Protein AF-T1C4X4-F1 (afdb_monomer_lite)

InterPro domains:
  IPR036396 Cytochrome P450 superfamily [G3DSA:1.10.630.10] (1-118)
  IPR036396 Cytochrome P450 superfamily [SSF48264] (1-118)

Secondary structure (DSSP, 8-state):
-HHHHHHHHHHT----HHHHHHHHHHHHHHHHHHTTHHHHHHHHHTS-TTHHHHH----SHHHHHHHHHHHHHHHHHHHHHHHH-----SHHHHHHH-B-TTT-PBPPHHHHHHHHT-

Organism: NCBI:txid410659

Sequence (118 aa):
MLERWEELARRGEPVNLTEEMSELTLQIVLRAIFGRDLERMSAELGGNPFEVVTKEQARNLQFAYKFRSLARLVAGLIARRRTDGEEHFDFVAMLMNARDKETGAPMSDRELIDEIMT

pLDDT: mean 90.6, std 5.36, range [73.12, 96.81]

Structure (mmCIF, N/CA/C/O backbone):
data_AF-T1C4X4-F1
#
_entry.id   AF-T1C4X4-F1
#
loop_
_atom_site.group_PDB
_atom_site.id
_atom_site.type_symbol
_atom_site.label_atom_id
_atom_site.label_alt_id
_atom_site.label_comp_id
_atom_site.label_asym_id
_atom_site.label_entity_id
_atom_site.label_seq_id
_atom_site.pdbx_PDB_ins_code
_atom_site.Cartn_x
_atom_site.Cartn_y
_atom_site.Cartn_z
_atom_site.occupancy
_atom_site.B_iso_or_equiv
_atom_site.auth_seq_id
_atom_site.auth_comp_id
_atom_site.auth_asym_id
_atom_site.auth_atom_id
_atom_site.pdbx_PDB_model_num
ATOM 1 N N . MET A 1 1 ? 7.023 -8.144 -16.362 1.00 83.06 1 MET A N 1
ATOM 2 C CA . MET A 1 1 ? 8.480 -7.968 -16.164 1.00 83.06 1 MET A CA 1
ATOM 3 C C . MET A 1 1 ? 9.273 -8.962 -17.008 1.00 83.06 1 MET A C 1
ATOM 5 O O . MET A 1 1 ? 9.937 -8.499 -17.922 1.00 83.06 1 MET A O 1
ATOM 9 N N . LEU A 1 2 ? 9.136 -10.283 -16.805 1.00 86.00 2 LEU A N 1
ATOM 10 C CA . LEU A 1 2 ? 9.882 -11.302 -17.573 1.00 86.00 2 LEU A CA 1
ATOM 11 C C . LEU A 1 2 ? 9.748 -11.152 -19.097 1.00 86.00 2 LEU A C 1
ATOM 13 O O . LEU A 1 2 ? 10.756 -11.028 -19.779 1.00 86.00 2 LEU A O 1
ATOM 17 N N . GLU A 1 3 ? 8.523 -11.043 -19.612 1.00 91.00 3 GLU A N 1
ATOM 18 C CA . GLU A 1 3 ? 8.272 -10.856 -21.053 1.00 91.00 3 GLU A CA 1
ATOM 19 C C . GLU A 1 3 ? 8.981 -9.609 -21.617 1.00 91.00 3 GLU A C 1
ATOM 21 O O . GLU A 1 3 ? 9.608 -9.654 -22.674 1.00 91.00 3 GLU A O 1
ATOM 26 N N . ARG A 1 4 ? 8.962 -8.500 -20.865 1.00 88.75 4 ARG A N 1
ATOM 27 C CA . ARG A 1 4 ? 9.648 -7.252 -21.233 1.00 88.75 4 ARG A CA 1
ATOM 28 C C . ARG A 1 4 ? 11.169 -7.426 -21.237 1.00 88.75 4 ARG A C 1
ATOM 30 O O . ARG A 1 4 ? 11.832 -6.919 -22.135 1.00 88.75 4 ARG A O 1
ATOM 37 N N . TRP A 1 5 ? 11.733 -8.130 -20.257 1.00 92.81 5 TRP A N 1
ATOM 38 C CA . TRP A 1 5 ? 13.174 -8.404 -20.207 1.00 92.81 5 TRP A CA 1
ATOM 39 C C . TRP A 1 5 ? 13.616 -9.325 -21.345 1.00 92.81 5 TRP A C 1
ATOM 41 O O . TRP A 1 5 ? 14.658 -9.086 -21.947 1.00 92.81 5 TRP A O 1
ATOM 51 N N . GLU A 1 6 ? 12.813 -10.332 -21.691 1.00 93.88 6 GLU A N 1
ATOM 52 C CA . GLU A 1 6 ? 13.058 -11.198 -22.849 1.00 93.88 6 GLU A CA 1
ATOM 53 C C . GLU A 1 6 ? 13.029 -10.417 -24.169 1.00 93.88 6 GLU A C 1
ATOM 55 O O . GLU A 1 6 ? 13.811 -10.691 -25.080 1.00 93.88 6 GLU A O 1
ATOM 60 N N . GLU A 1 7 ? 12.150 -9.424 -24.302 1.00 94.94 7 GLU A N 1
ATOM 61 C CA . GLU A 1 7 ? 12.157 -8.506 -25.444 1.00 94.94 7 GLU A CA 1
ATOM 62 C C . GLU A 1 7 ? 13.406 -7.624 -25.488 1.00 94.94 7 GLU A C 1
ATOM 64 O O . GLU A 1 7 ? 14.045 -7.547 -26.537 1.00 94.94 7 GLU A O 1
ATOM 69 N N . LEU A 1 8 ? 13.786 -7.003 -24.368 1.00 92.94 8 LEU A N 1
ATOM 70 C CA . LEU A 1 8 ? 14.996 -6.176 -24.281 1.00 92.94 8 LEU A CA 1
ATOM 71 C C . LEU A 1 8 ? 16.247 -6.997 -24.612 1.00 92.94 8 LEU A C 1
ATOM 73 O O . LEU A 1 8 ? 17.061 -6.578 -25.433 1.00 92.94 8 LEU A O 1
ATOM 77 N N . ALA A 1 9 ? 16.349 -8.211 -24.068 1.00 93.75 9 ALA A N 1
ATOM 78 C CA . ALA A 1 9 ? 17.436 -9.138 -24.357 1.00 93.75 9 ALA A CA 1
ATOM 79 C C . ALA A 1 9 ? 17.481 -9.530 -25.843 1.00 93.75 9 ALA A C 1
ATOM 81 O O . ALA A 1 9 ? 18.553 -9.503 -26.446 1.00 93.75 9 ALA A O 1
ATOM 82 N N . ARG A 1 10 ? 16.327 -9.827 -26.465 1.00 96.44 10 ARG A N 1
ATOM 83 C CA . ARG A 1 10 ? 16.241 -10.110 -27.912 1.00 96.44 10 ARG A CA 1
ATOM 84 C C . ARG A 1 10 ? 16.695 -8.931 -28.773 1.00 96.44 10 ARG A C 1
ATOM 86 O O . ARG A 1 10 ? 17.245 -9.156 -29.847 1.00 96.44 10 ARG A O 1
ATOM 93 N N . ARG A 1 11 ? 16.475 -7.695 -28.316 1.00 96.56 11 ARG A N 1
ATOM 94 C CA . ARG A 1 11 ? 16.910 -6.467 -29.002 1.00 96.56 11 ARG A CA 1
ATOM 95 C C . ARG A 1 11 ? 18.332 -6.024 -28.634 1.00 96.56 11 ARG A C 1
ATOM 97 O O . ARG A 1 11 ? 18.832 -5.078 -29.232 1.00 96.56 11 ARG A O 1
ATOM 104 N N . GLY A 1 12 ? 18.995 -6.698 -27.688 1.00 95.75 12 GLY A N 1
ATOM 105 C CA . GLY A 1 12 ? 20.306 -6.290 -27.171 1.00 95.75 12 GLY A CA 1
ATOM 106 C C . GLY A 1 12 ? 20.273 -4.964 -26.399 1.00 95.75 12 GLY A C 1
ATOM 107 O O . GLY A 1 12 ? 21.287 -4.274 -26.322 1.00 95.75 12 GLY A O 1
ATOM 108 N N . GLU A 1 13 ? 19.112 -4.586 -25.861 1.00 96.56 13 GLU A N 1
ATOM 109 C CA . GLU A 1 13 ? 18.915 -3.340 -25.122 1.00 96.56 13 GLU A CA 1
ATOM 110 C C . GLU A 1 13 ? 19.272 -3.509 -23.634 1.00 96.56 13 GLU A C 1
ATOM 112 O O . GLU A 1 13 ? 18.979 -4.549 -23.034 1.00 96.56 13 GLU A O 1
ATOM 117 N N . PRO A 1 14 ? 19.895 -2.494 -23.006 1.00 94.56 14 PRO A N 1
ATOM 118 C CA . PRO A 1 14 ? 20.216 -2.539 -21.586 1.00 94.56 14 PRO A CA 1
ATOM 119 C C . PRO A 1 14 ? 18.955 -2.469 -20.712 1.00 94.56 14 PRO A C 1
ATOM 121 O O . PRO A 1 14 ? 17.974 -1.807 -21.047 1.00 94.56 14 PRO A O 1
ATOM 124 N N . VAL A 1 15 ? 19.024 -3.102 -19.538 1.00 92.88 15 VAL A N 1
ATOM 125 C CA . VAL A 1 15 ? 17.981 -3.066 -18.502 1.00 92.88 15 VAL A CA 1
ATOM 126 C C . VAL A 1 15 ? 18.469 -2.231 -17.319 1.00 92.88 15 VAL A C 1
ATOM 128 O O . VAL A 1 15 ? 19.556 -2.468 -16.790 1.00 92.88 15 VAL A O 1
ATOM 131 N N . ASN A 1 16 ? 17.657 -1.275 -16.864 1.00 90.94 16 ASN A N 1
ATOM 132 C CA . ASN A 1 16 ? 17.923 -0.528 -15.637 1.00 90.94 16 ASN A CA 1
ATOM 133 C C . ASN A 1 16 ? 17.534 -1.366 -14.409 1.00 90.94 16 ASN A C 1
ATOM 135 O O . ASN A 1 16 ? 16.404 -1.301 -13.931 1.00 90.94 16 ASN A O 1
ATOM 139 N N . LEU A 1 17 ? 18.476 -2.154 -13.886 1.00 91.31 17 LEU A N 1
ATOM 140 C CA . LEU A 1 17 ? 18.212 -3.045 -12.751 1.00 91.31 17 LEU A CA 1
ATOM 141 C C . LEU A 1 17 ? 17.704 -2.308 -11.508 1.00 91.31 17 LEU A C 1
ATOM 143 O O . LEU A 1 17 ? 16.868 -2.847 -10.794 1.00 91.31 17 LEU A O 1
ATOM 147 N N . THR A 1 18 ? 18.174 -1.089 -11.243 1.00 90.00 18 THR A N 1
ATOM 148 C CA . THR A 1 18 ? 17.752 -0.329 -10.058 1.00 90.00 18 THR A CA 1
ATOM 149 C C . THR A 1 18 ? 16.259 -0.020 -10.100 1.00 90.00 18 THR A C 1
ATOM 151 O O . THR A 1 18 ? 15.562 -0.187 -9.100 1.00 90.00 18 THR A O 1
ATOM 154 N N . GLU A 1 19 ? 15.765 0.411 -11.257 1.00 86.38 19 GLU A N 1
ATOM 155 C CA . GLU A 1 19 ? 14.354 0.735 -11.464 1.00 86.38 19 GLU A CA 1
ATOM 156 C C . GLU A 1 19 ? 13.490 -0.527 -11.423 1.00 86.38 19 GLU A C 1
ATOM 158 O O . GLU A 1 19 ? 12.552 -0.600 -10.634 1.00 86.38 19 GLU A O 1
ATOM 163 N N . GLU A 1 20 ? 13.879 -1.568 -12.161 1.00 89.25 20 GLU A N 1
ATOM 164 C CA . GLU A 1 20 ? 13.114 -2.816 -12.222 1.00 89.25 20 GLU A CA 1
ATOM 165 C C . GLU A 1 20 ? 13.046 -3.530 -10.865 1.00 89.25 20 GLU A C 1
ATOM 167 O O . GLU A 1 20 ? 11.991 -4.025 -10.467 1.00 89.25 20 GLU A O 1
ATOM 172 N N . MET A 1 21 ? 14.155 -3.562 -10.119 1.00 90.69 21 MET A N 1
ATOM 173 C CA . MET A 1 21 ? 14.170 -4.152 -8.781 1.00 90.69 21 MET A CA 1
ATOM 174 C C . MET A 1 21 ? 13.351 -3.323 -7.790 1.00 90.69 21 MET A C 1
ATOM 176 O O . MET A 1 21 ? 12.705 -3.902 -6.915 1.00 90.69 21 MET A O 1
ATOM 180 N N . SER A 1 22 ? 13.335 -1.993 -7.925 1.00 88.75 22 SER A N 1
ATOM 181 C CA . SER A 1 22 ? 12.510 -1.118 -7.080 1.00 88.75 22 SER A CA 1
ATOM 182 C C . SER A 1 22 ? 11.018 -1.333 -7.339 1.00 88.75 22 SER A C 1
ATOM 184 O O . SER 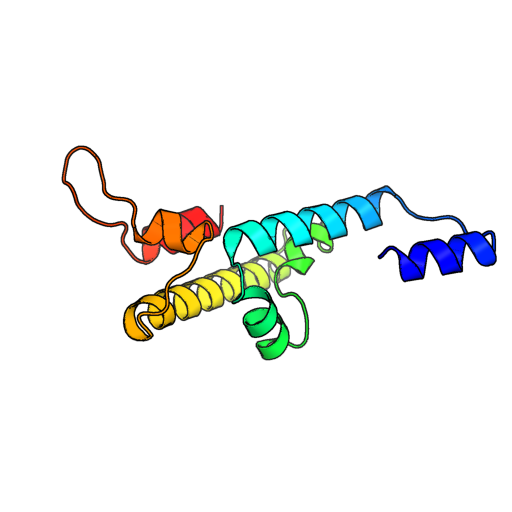A 1 22 ? 10.247 -1.481 -6.390 1.00 88.75 22 SER A O 1
ATOM 186 N N . GLU A 1 23 ? 10.610 -1.409 -8.608 1.00 87.25 23 GLU A N 1
ATOM 187 C CA . GLU A 1 23 ? 9.223 -1.687 -8.996 1.00 87.25 23 GLU A CA 1
ATOM 188 C C . GLU A 1 23 ? 8.772 -3.080 -8.546 1.00 87.25 23 GLU A C 1
ATOM 190 O O . GLU A 1 23 ? 7.704 -3.215 -7.944 1.00 87.25 23 GLU A O 1
ATOM 195 N N . LEU A 1 24 ? 9.602 -4.108 -8.759 1.00 90.38 24 LEU A N 1
ATOM 196 C CA . LEU A 1 24 ? 9.310 -5.469 -8.310 1.00 90.38 24 LEU A CA 1
ATOM 197 C C . LEU A 1 24 ? 9.172 -5.543 -6.785 1.00 90.38 24 LEU A C 1
ATOM 199 O O . LEU A 1 24 ? 8.241 -6.167 -6.278 1.00 90.38 24 LEU A O 1
ATOM 203 N N . THR A 1 25 ? 10.080 -4.900 -6.048 1.0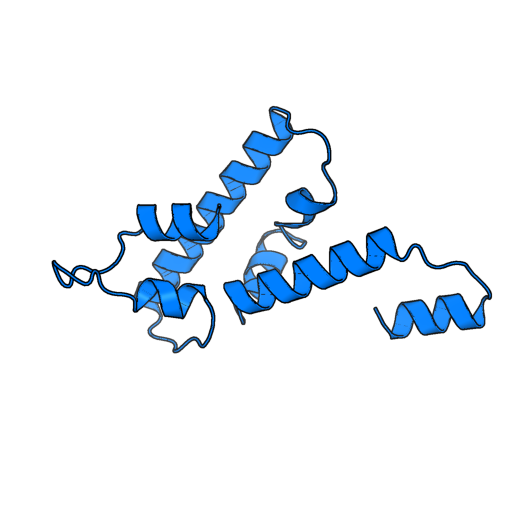0 91.50 25 THR A N 1
ATOM 204 C CA . THR A 1 25 ? 10.043 -4.891 -4.579 1.00 91.50 25 THR A CA 1
ATOM 205 C C . THR A 1 25 ? 8.766 -4.230 -4.079 1.00 91.50 25 THR A C 1
ATOM 207 O O . THR A 1 25 ? 8.079 -4.800 -3.231 1.00 91.50 25 THR A O 1
ATOM 210 N N . LEU A 1 26 ? 8.398 -3.075 -4.647 1.00 90.44 26 LEU A N 1
ATOM 211 C CA . LEU A 1 26 ? 7.143 -2.410 -4.313 1.00 90.44 26 LEU A CA 1
ATOM 212 C C . LEU A 1 26 ? 5.946 -3.325 -4.606 1.00 90.44 26 LEU A C 1
ATOM 214 O O . LEU A 1 26 ? 5.077 -3.482 -3.755 1.00 90.44 26 LEU A O 1
ATOM 218 N N . GLN A 1 27 ? 5.911 -3.975 -5.771 1.00 90.38 27 GLN A N 1
ATOM 219 C CA . GLN A 1 27 ? 4.823 -4.884 -6.131 1.00 90.38 27 GLN A CA 1
ATOM 220 C C . GLN A 1 27 ? 4.694 -6.060 -5.149 1.00 90.38 27 GLN A C 1
ATOM 222 O O . GLN A 1 27 ? 3.580 -6.396 -4.746 1.00 90.38 27 GLN A O 1
ATOM 227 N N . ILE A 1 28 ?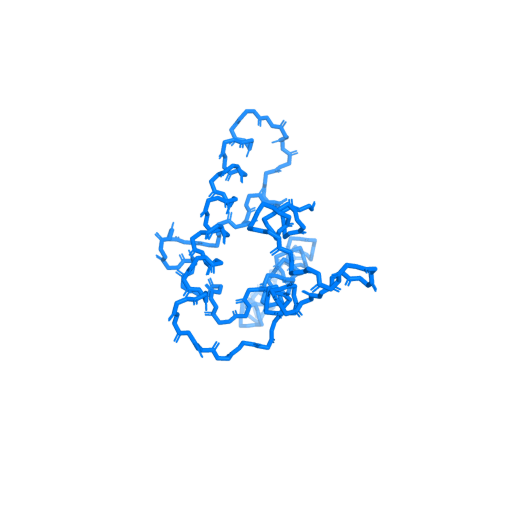 5.812 -6.672 -4.744 1.00 93.00 28 ILE A N 1
ATOM 228 C CA . ILE A 1 28 ? 5.823 -7.782 -3.781 1.00 93.00 28 ILE A CA 1
ATOM 229 C C . ILE A 1 28 ? 5.300 -7.316 -2.420 1.00 93.00 28 ILE A C 1
ATOM 231 O O . ILE A 1 28 ? 4.408 -7.957 -1.863 1.00 93.00 28 ILE A O 1
ATOM 235 N N . VAL A 1 29 ? 5.812 -6.193 -1.908 1.00 93.44 29 VAL A N 1
ATOM 236 C CA . VAL A 1 29 ? 5.401 -5.636 -0.610 1.00 93.44 29 VAL A CA 1
ATOM 237 C C . VAL A 1 29 ? 3.913 -5.299 -0.618 1.00 93.44 29 VAL A C 1
ATOM 239 O O . VAL A 1 29 ? 3.178 -5.740 0.261 1.00 93.44 29 VAL A O 1
ATOM 242 N N . LEU A 1 30 ? 3.429 -4.598 -1.644 1.00 93.50 30 LEU A N 1
ATOM 243 C CA . LEU A 1 30 ? 2.016 -4.239 -1.745 1.00 93.50 30 LEU A CA 1
ATOM 244 C C . LEU A 1 30 ? 1.113 -5.467 -1.857 1.00 93.50 30 LEU A C 1
ATOM 246 O O . LEU A 1 30 ? 0.037 -5.483 -1.264 1.00 93.50 30 LEU A O 1
ATOM 250 N N . ARG A 1 31 ? 1.534 -6.512 -2.581 1.00 94.38 31 ARG A N 1
ATOM 251 C CA . ARG A 1 31 ? 0.757 -7.753 -2.684 1.00 94.38 31 ARG A CA 1
ATOM 252 C C . ARG A 1 31 ? 0.726 -8.515 -1.361 1.00 94.38 31 ARG A C 1
ATOM 254 O O . ARG A 1 31 ? -0.299 -9.104 -1.039 1.00 94.38 31 ARG A O 1
ATOM 261 N N . ALA A 1 32 ? 1.808 -8.481 -0.586 1.00 96.06 32 ALA A N 1
ATOM 262 C CA . ALA A 1 32 ? 1.837 -9.055 0.756 1.00 96.06 32 ALA A CA 1
ATOM 263 C C . ALA A 1 32 ? 0.950 -8.274 1.743 1.00 96.06 32 ALA A C 1
ATOM 265 O O . ALA A 1 32 ? 0.311 -8.879 2.604 1.00 96.06 32 ALA A O 1
ATOM 266 N N . ILE A 1 33 ? 0.883 -6.944 1.606 1.00 95.50 33 ILE A N 1
ATOM 267 C CA . ILE A 1 33 ? 0.069 -6.090 2.478 1.00 95.50 33 ILE A CA 1
ATOM 268 C C . ILE A 1 33 ? -1.419 -6.200 2.133 1.00 95.50 33 ILE A C 1
ATOM 270 O O . ILE A 1 33 ? -2.229 -6.504 3.005 1.00 95.50 33 ILE A O 1
ATOM 274 N N . PHE A 1 34 ? -1.776 -5.968 0.869 1.00 95.38 34 PHE A N 1
ATOM 275 C CA . PHE A 1 34 ? -3.161 -5.762 0.431 1.00 95.38 34 PHE A CA 1
ATOM 276 C C . PHE A 1 34 ? -3.795 -6.981 -0.250 1.00 95.38 34 PHE A C 1
ATOM 278 O O . PHE A 1 34 ? -5.001 -6.985 -0.509 1.00 95.38 34 PHE A O 1
ATOM 285 N N . GLY A 1 35 ? -3.012 -8.014 -0.571 1.00 94.06 35 GLY A N 1
ATOM 286 C CA . GLY A 1 35 ? -3.520 -9.229 -1.201 1.00 94.06 35 GLY A CA 1
ATOM 287 C C . GLY A 1 35 ? -4.292 -8.940 -2.493 1.00 94.06 35 GLY A C 1
ATOM 288 O O . GLY A 1 35 ? -3.808 -8.231 -3.374 1.00 94.06 35 GLY A O 1
ATOM 289 N N . ARG A 1 36 ? -5.510 -9.492 -2.584 1.00 91.00 36 ARG A N 1
ATOM 290 C CA . ARG A 1 36 ? -6.424 -9.365 -3.741 1.00 91.00 36 ARG A CA 1
ATOM 291 C C . ARG A 1 36 ? -7.047 -7.972 -3.896 1.00 91.00 36 ARG A C 1
ATOM 293 O O . ARG A 1 36 ? -7.669 -7.689 -4.917 1.00 91.00 36 ARG A O 1
ATOM 300 N N . ASP A 1 37 ? -6.939 -7.115 -2.882 1.00 92.50 37 ASP A N 1
ATOM 301 C CA . ASP A 1 37 ? -7.478 -5.756 -2.962 1.00 92.50 37 ASP A CA 1
ATOM 302 C C . ASP A 1 37 ? -6.538 -4.807 -3.706 1.00 92.50 37 ASP A C 1
ATOM 304 O O . ASP A 1 37 ? -6.982 -3.758 -4.171 1.00 92.50 37 ASP A O 1
ATOM 308 N N . LEU A 1 38 ? -5.273 -5.190 -3.910 1.00 91.75 38 LEU A N 1
ATOM 309 C CA . LEU A 1 38 ? -4.319 -4.381 -4.663 1.00 91.75 38 LEU A CA 1
ATOM 310 C C . LEU A 1 38 ? -4.789 -4.131 -6.103 1.00 91.75 38 LEU A C 1
ATOM 312 O O . LEU A 1 38 ? -4.717 -2.996 -6.586 1.00 91.75 38 LEU A O 1
ATOM 316 N N . GLU A 1 39 ? -5.291 -5.162 -6.792 1.00 88.88 39 GLU A N 1
ATOM 317 C CA . GLU A 1 39 ? -5.819 -5.011 -8.151 1.00 88.88 39 GLU A CA 1
ATOM 318 C C . GLU A 1 39 ? -7.030 -4.072 -8.184 1.00 88.88 39 GLU A C 1
ATOM 320 O O . GLU A 1 39 ? -7.152 -3.240 -9.084 1.00 88.88 39 GLU A O 1
ATOM 325 N N . ARG A 1 40 ? -7.898 -4.154 -7.171 1.00 87.19 40 ARG A N 1
ATOM 326 C CA . ARG A 1 40 ? -9.081 -3.297 -7.047 1.00 87.19 40 ARG A CA 1
ATOM 327 C C . ARG A 1 40 ? -8.700 -1.838 -6.812 1.00 87.19 40 ARG A C 1
ATOM 329 O O . ARG A 1 40 ? -9.171 -0.970 -7.539 1.00 87.19 40 ARG A O 1
ATOM 336 N N . MET A 1 41 ? -7.815 -1.583 -5.850 1.00 88.62 41 MET A N 1
ATOM 337 C CA . MET A 1 41 ? -7.310 -0.240 -5.549 1.00 88.62 41 MET A CA 1
ATOM 338 C C . MET A 1 41 ? -6.631 0.386 -6.772 1.00 88.62 41 MET A C 1
ATOM 340 O O . MET A 1 41 ? -6.791 1.576 -7.032 1.00 88.62 41 MET A O 1
ATOM 344 N N . SER A 1 42 ? -5.904 -0.423 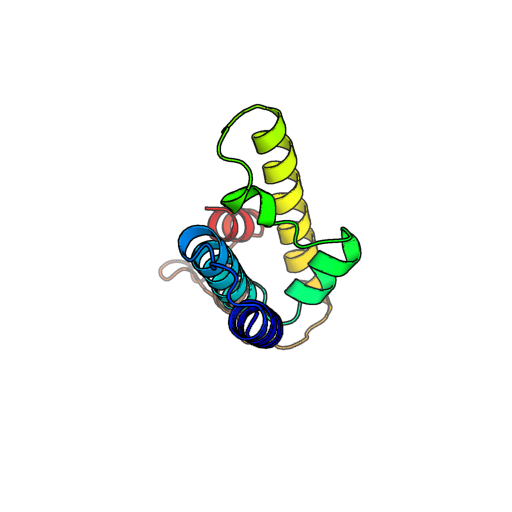-7.549 1.00 88.06 42 SER A N 1
ATOM 345 C CA . SER A 1 42 ? -5.250 0.040 -8.775 1.00 88.06 42 SER A CA 1
ATOM 346 C C . SER A 1 42 ? -6.261 0.385 -9.875 1.00 88.06 42 SER A C 1
ATOM 348 O O . SER A 1 42 ? -6.095 1.379 -10.582 1.00 88.06 42 SER A O 1
ATOM 350 N N . ALA A 1 43 ? -7.332 -0.403 -10.010 1.00 86.00 43 ALA A N 1
ATOM 351 C CA . ALA A 1 43 ? -8.395 -0.152 -10.980 1.00 86.00 43 ALA A CA 1
ATOM 352 C C . ALA A 1 43 ? -9.200 1.119 -10.657 1.00 86.00 43 ALA A C 1
ATOM 354 O O . ALA A 1 43 ? -9.531 1.875 -11.568 1.00 86.00 43 ALA A O 1
ATOM 355 N N . GLU A 1 44 ? -9.471 1.389 -9.376 1.00 80.81 44 GLU A N 1
ATOM 356 C CA . GLU A 1 44 ? -10.205 2.585 -8.932 1.00 80.81 44 GLU A CA 1
ATOM 357 C C . GLU A 1 44 ? -9.473 3.899 -9.256 1.00 80.81 44 GLU A C 1
ATOM 359 O O . GLU A 1 44 ? -10.112 4.939 -9.418 1.00 80.81 44 GLU A O 1
ATOM 364 N N . LEU A 1 45 ? -8.143 3.861 -9.380 1.00 77.38 45 LEU A N 1
ATOM 365 C CA . LEU A 1 45 ? -7.300 5.050 -9.553 1.00 77.38 45 LEU A CA 1
ATOM 366 C C . LEU A 1 45 ? -6.603 5.130 -10.913 1.00 77.38 45 LEU A C 1
ATOM 368 O O . LEU A 1 45 ? -5.893 6.100 -11.175 1.00 77.38 45 LEU A O 1
ATOM 372 N N . GLY A 1 46 ? -6.810 4.139 -11.784 1.00 81.06 46 GLY A N 1
ATOM 373 C CA . GLY A 1 46 ? -6.184 4.087 -13.106 1.00 81.06 46 GLY A CA 1
ATOM 374 C C . GLY A 1 46 ? -4.679 3.797 -13.071 1.00 81.06 46 GLY A C 1
ATOM 375 O O . GLY A 1 46 ? -3.965 4.190 -13.991 1.00 81.06 46 GLY A O 1
ATOM 376 N N . GLY A 1 47 ? -4.188 3.136 -12.020 1.00 83.31 47 GLY A N 1
ATOM 377 C CA . GLY A 1 47 ? -2.775 2.802 -11.826 1.00 83.31 47 GLY A CA 1
ATOM 378 C C . GLY A 1 47 ? -2.460 2.434 -10.375 1.00 83.31 47 GLY A C 1
ATOM 379 O O . GLY A 1 47 ? -3.301 2.608 -9.496 1.00 83.31 47 GLY A O 1
ATOM 380 N N . ASN A 1 48 ? -1.251 1.928 -10.106 1.00 81.44 48 ASN A N 1
ATOM 381 C CA . ASN A 1 48 ? -0.845 1.601 -8.739 1.00 81.44 48 ASN A CA 1
ATOM 382 C C . ASN A 1 48 ? -0.637 2.900 -7.933 1.00 81.44 48 ASN A C 1
ATOM 384 O O . ASN A 1 48 ? 0.297 3.659 -8.212 1.00 81.44 48 ASN A O 1
ATOM 388 N N . PRO A 1 49 ? -1.462 3.163 -6.906 1.00 81.31 49 PRO A N 1
ATOM 389 C CA . PRO A 1 49 ? -1.437 4.449 -6.222 1.00 81.31 49 PRO A CA 1
ATOM 390 C C . PRO A 1 49 ? -0.162 4.655 -5.388 1.00 81.31 49 PRO A C 1
ATOM 392 O O . PRO A 1 49 ? 0.227 5.790 -5.114 1.00 81.31 49 PRO A O 1
ATOM 395 N N . PHE A 1 50 ? 0.539 3.573 -5.046 1.00 85.88 50 PHE A N 1
ATOM 396 C CA . PHE A 1 50 ? 1.773 3.597 -4.266 1.00 85.88 50 PHE A CA 1
ATOM 397 C C . PHE A 1 50 ? 3.035 3.812 -5.113 1.00 85.8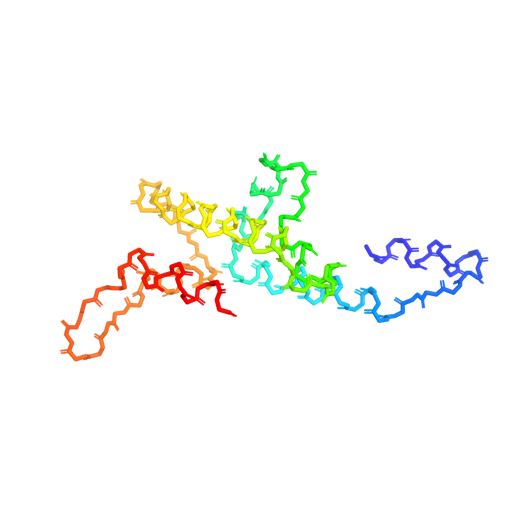8 50 PHE A C 1
ATOM 399 O O . PHE A 1 50 ? 4.117 3.938 -4.545 1.00 85.88 50 PHE A O 1
ATOM 406 N N . GLU A 1 51 ? 2.940 3.935 -6.444 1.00 84.25 51 GLU A N 1
ATOM 407 C CA . GLU A 1 51 ? 4.099 4.290 -7.287 1.00 84.25 51 GLU A CA 1
ATOM 408 C C . GLU A 1 51 ? 4.746 5.616 -6.881 1.00 84.25 51 GLU A C 1
ATOM 410 O O . GLU A 1 51 ? 5.938 5.825 -7.086 1.00 84.25 51 GLU A O 1
ATOM 415 N N . VAL A 1 52 ? 3.980 6.508 -6.254 1.00 83.06 52 VAL A N 1
ATOM 416 C CA . VAL A 1 52 ? 4.491 7.754 -5.679 1.00 83.06 52 VAL A CA 1
ATOM 417 C C . VAL A 1 52 ? 5.642 7.515 -4.688 1.00 83.06 52 VAL A C 1
ATOM 419 O O . VAL A 1 52 ? 6.535 8.348 -4.559 1.00 83.06 52 VAL A O 1
ATOM 422 N N . VAL A 1 53 ? 5.665 6.362 -4.013 1.00 80.31 53 VAL A N 1
ATOM 423 C CA . VAL A 1 53 ? 6.692 6.011 -3.024 1.00 80.31 53 VAL A CA 1
ATOM 424 C C . VAL A 1 53 ? 8.043 5.749 -3.692 1.00 80.31 53 VAL A C 1
ATOM 426 O O . VAL A 1 53 ? 9.071 6.130 -3.130 1.00 80.31 53 VAL A O 1
ATOM 429 N N . THR A 1 54 ? 8.045 5.156 -4.891 1.00 80.94 54 THR A N 1
ATOM 430 C CA . THR A 1 54 ? 9.263 4.816 -5.644 1.00 80.94 54 THR A CA 1
ATOM 431 C C . THR A 1 54 ? 9.643 5.866 -6.688 1.00 80.94 54 THR A C 1
ATOM 433 O O . THR A 1 54 ? 10.832 6.086 -6.911 1.00 80.94 54 THR A O 1
ATOM 436 N N . LYS A 1 55 ? 8.669 6.541 -7.312 1.00 77.38 55 LYS A N 1
ATOM 437 C CA . LYS A 1 55 ? 8.899 7.482 -8.426 1.00 77.38 55 LYS A CA 1
ATOM 438 C C . LYS A 1 55 ? 9.126 8.928 -7.983 1.00 77.38 55 LYS A C 1
ATOM 440 O O . LYS A 1 55 ? 9.833 9.666 -8.666 1.00 77.38 55 LYS A O 1
ATOM 445 N N . GLU A 1 56 ? 8.563 9.362 -6.853 1.00 78.25 56 GLU A N 1
ATOM 446 C CA . GLU A 1 56 ? 8.776 10.725 -6.347 1.00 78.25 56 GLU A CA 1
ATOM 447 C C . GLU A 1 56 ? 9.886 10.768 -5.297 1.00 78.25 56 GLU A C 1
ATOM 449 O O . GLU A 1 56 ? 9.689 10.444 -4.125 1.00 78.25 56 GLU A O 1
ATOM 454 N N . GLN A 1 57 ? 11.062 11.242 -5.715 1.00 73.12 57 GLN A N 1
ATOM 455 C CA . GLN A 1 57 ? 12.198 11.462 -4.814 1.00 73.12 57 GLN A CA 1
ATOM 456 C C . GLN A 1 57 ? 12.018 12.706 -3.926 1.00 73.12 57 GLN A C 1
ATOM 458 O O . GLN A 1 57 ? 12.547 12.767 -2.817 1.00 73.12 57 GLN A O 1
ATOM 463 N N . ALA A 1 58 ? 11.263 13.709 -4.387 1.00 82.62 58 ALA A N 1
ATOM 464 C CA . ALA A 1 58 ? 11.059 14.955 -3.655 1.00 82.62 58 ALA A CA 1
ATOM 465 C C . ALA A 1 58 ? 9.909 14.834 -2.642 1.00 82.62 58 ALA A C 1
ATOM 467 O O . ALA A 1 58 ? 8.744 14.706 -3.013 1.00 82.62 58 ALA A O 1
ATOM 468 N N . ARG A 1 59 ? 10.216 14.962 -1.347 1.00 84.62 59 ARG A N 1
ATOM 469 C CA . ARG A 1 59 ? 9.228 14.966 -0.250 1.00 84.62 59 ARG A CA 1
ATOM 470 C C . ARG A 1 59 ? 8.594 16.351 -0.060 1.00 84.62 59 ARG A C 1
ATOM 472 O O . ARG A 1 59 ? 8.745 16.987 0.97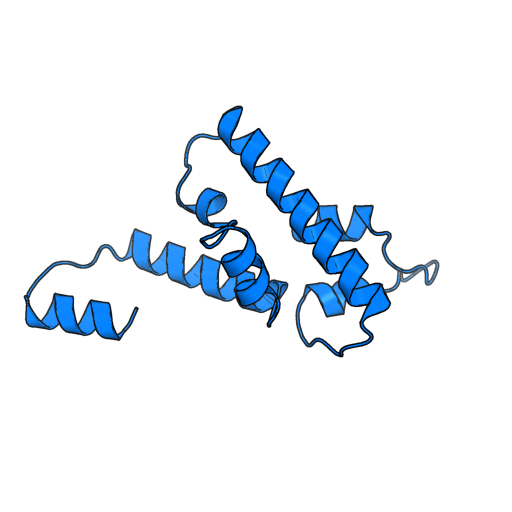8 1.00 84.62 59 ARG A O 1
ATOM 479 N N . ASN A 1 60 ? 7.931 16.847 -1.103 1.00 87.56 60 ASN A N 1
ATOM 480 C CA . ASN A 1 60 ? 7.310 18.175 -1.142 1.00 87.56 60 ASN A CA 1
ATOM 481 C C . ASN A 1 60 ? 5.799 18.138 -0.796 1.00 87.56 60 ASN A C 1
ATOM 483 O O . ASN A 1 60 ? 5.235 17.096 -0.462 1.00 87.56 60 ASN A O 1
ATOM 487 N N . LEU A 1 61 ? 5.118 19.288 -0.882 1.00 86.50 61 LEU A N 1
ATOM 488 C CA . LEU A 1 61 ? 3.674 19.395 -0.610 1.00 86.50 61 LEU A CA 1
ATOM 489 C C . LEU A 1 61 ? 2.812 18.516 -1.532 1.00 86.50 61 LEU A C 1
ATOM 491 O O . LEU A 1 61 ? 1.783 18.000 -1.096 1.00 86.50 61 LEU A O 1
ATOM 495 N N . GLN A 1 62 ? 3.225 18.326 -2.786 1.00 84.38 62 GLN A N 1
ATOM 496 C CA . GLN A 1 62 ? 2.519 17.467 -3.736 1.00 84.38 62 GLN A CA 1
ATOM 497 C C . GLN A 1 62 ? 2.614 15.996 -3.315 1.00 84.38 62 GLN A C 1
ATOM 499 O O . GLN A 1 62 ? 1.592 15.308 -3.300 1.00 84.38 62 GLN A O 1
ATOM 504 N N . PHE A 1 63 ? 3.800 15.551 -2.886 1.00 86.56 63 PHE A N 1
ATOM 505 C CA . PHE A 1 63 ? 3.993 14.227 -2.297 1.00 86.56 63 PHE A CA 1
ATOM 506 C C . PHE A 1 63 ? 3.094 14.040 -1.070 1.00 86.56 63 PHE A C 1
ATOM 508 O O . PHE A 1 63 ? 2.338 13.076 -0.998 1.00 86.56 63 PHE A O 1
ATOM 515 N N . ALA A 1 64 ? 3.095 14.997 -0.135 1.00 85.81 64 ALA A N 1
ATOM 516 C CA . ALA A 1 64 ? 2.269 14.920 1.071 1.00 85.81 64 ALA A CA 1
ATOM 517 C C . ALA A 1 64 ? 0.763 14.825 0.757 1.00 85.81 64 ALA A C 1
ATOM 519 O O . ALA A 1 64 ? 0.023 14.110 1.437 1.00 85.81 64 ALA A O 1
ATOM 520 N N . TYR A 1 65 ? 0.296 15.517 -0.287 1.00 86.25 65 TYR A N 1
ATOM 521 C CA . TYR A 1 65 ? -1.090 15.423 -0.743 1.00 86.25 65 TYR A CA 1
ATOM 522 C C . TYR A 1 65 ? -1.421 14.027 -1.290 1.00 86.25 65 TYR A C 1
ATOM 524 O O . TYR A 1 65 ? -2.412 13.429 -0.864 1.00 86.25 65 TYR A O 1
ATOM 532 N N . LYS A 1 66 ? -0.573 13.486 -2.177 1.00 83.94 66 LYS A N 1
ATOM 533 C CA . LYS A 1 66 ? -0.732 12.133 -2.738 1.00 83.94 66 LYS A CA 1
ATOM 534 C C . LYS A 1 66 ? -0.657 11.057 -1.654 1.00 83.94 66 LYS A C 1
ATOM 536 O O . LYS A 1 66 ? -1.480 10.146 -1.618 1.00 83.94 66 LYS A O 1
ATOM 541 N N . PHE A 1 67 ? 0.259 11.207 -0.707 1.00 85.50 67 PHE A N 1
ATOM 542 C CA . PHE A 1 67 ? 0.393 10.291 0.419 1.00 85.50 67 PHE A CA 1
ATOM 543 C C . PHE A 1 67 ? -0.848 10.311 1.322 1.00 85.50 67 PHE A C 1
ATOM 545 O O . PHE A 1 67 ? -1.364 9.267 1.712 1.00 85.50 67 PHE A O 1
ATOM 552 N N . ARG A 1 68 ? -1.425 11.493 1.581 1.00 87.00 68 ARG A N 1
ATOM 553 C CA . ARG A 1 68 ? -2.683 11.606 2.335 1.00 87.00 68 ARG A CA 1
ATOM 554 C C . ARG A 1 68 ? -3.867 10.956 1.611 1.00 87.00 68 ARG A C 1
ATOM 556 O O . ARG A 1 68 ? -4.767 10.455 2.284 1.00 87.00 68 ARG A O 1
ATOM 563 N N . SER A 1 69 ? -3.906 10.951 0.275 1.00 87.12 69 SER A N 1
ATOM 564 C CA . SER A 1 69 ? -4.943 10.197 -0.443 1.00 87.12 69 SER A CA 1
ATOM 565 C C . SER A 1 69 ? -4.807 8.685 -0.262 1.00 87.12 69 SER A C 1
ATOM 567 O O . SER A 1 69 ? -5.836 8.026 -0.151 1.00 87.12 69 SER A O 1
ATOM 569 N N . LEU A 1 70 ? -3.587 8.149 -0.122 1.00 89.06 70 LEU A N 1
ATOM 570 C CA . LEU A 1 70 ? -3.373 6.721 0.154 1.00 89.06 70 LEU A CA 1
ATOM 571 C C . LEU A 1 70 ? -3.996 6.292 1.481 1.00 89.06 70 LEU A C 1
ATOM 573 O O . LEU A 1 70 ? -4.729 5.309 1.520 1.00 89.06 70 LEU A O 1
ATOM 577 N N . ALA A 1 71 ? -3.811 7.089 2.536 1.00 90.94 71 ALA A N 1
ATOM 578 C CA . ALA A 1 71 ? -4.414 6.812 3.839 1.00 90.94 71 ALA A CA 1
ATOM 579 C C . ALA A 1 71 ? -5.951 6.700 3.769 1.00 90.94 71 ALA A C 1
ATOM 581 O O . ALA A 1 71 ? -6.549 5.880 4.462 1.00 90.94 71 ALA A O 1
ATOM 582 N N . ARG A 1 72 ? -6.610 7.478 2.894 1.00 91.25 72 ARG A N 1
ATOM 583 C CA . ARG A 1 72 ? -8.067 7.368 2.690 1.00 91.25 72 ARG A CA 1
ATOM 584 C C . ARG A 1 72 ? -8.466 6.079 1.975 1.00 91.25 72 ARG A C 1
ATOM 586 O O . ARG A 1 72 ? -9.516 5.532 2.291 1.00 91.25 72 ARG A O 1
ATOM 593 N N . LEU A 1 73 ? -7.651 5.599 1.036 1.00 91.44 73 LEU A N 1
ATOM 594 C CA . LEU A 1 73 ? -7.895 4.319 0.363 1.00 91.44 73 LEU A CA 1
ATOM 595 C C . LEU A 1 73 ? -7.773 3.161 1.345 1.00 91.44 73 LEU A C 1
ATOM 597 O O . LEU A 1 73 ? -8.639 2.293 1.377 1.00 91.44 73 LEU A O 1
ATOM 601 N N . VAL A 1 74 ? -6.736 3.188 2.186 1.00 94.06 74 VAL A N 1
ATOM 602 C CA . VAL A 1 74 ? -6.542 2.195 3.247 1.00 94.06 74 VAL A CA 1
ATOM 603 C C . VAL A 1 74 ? -7.722 2.216 4.221 1.00 94.06 74 VAL A C 1
ATOM 605 O O . VAL A 1 74 ? -8.269 1.164 4.539 1.00 94.06 74 VAL A O 1
ATOM 608 N N . ALA A 1 75 ? -8.192 3.401 4.623 1.00 95.00 75 ALA A N 1
ATOM 609 C CA . ALA A 1 75 ? -9.387 3.532 5.456 1.00 95.00 75 ALA A CA 1
ATOM 610 C C . ALA A 1 75 ? -10.634 2.910 4.799 1.00 95.00 75 ALA A C 1
ATOM 612 O O . ALA A 1 75 ? -11.376 2.173 5.448 1.00 95.00 75 ALA A O 1
ATOM 613 N N . GLY A 1 76 ? -10.852 3.174 3.505 1.00 94.25 76 GLY A N 1
ATOM 614 C CA . GLY A 1 76 ? -11.960 2.595 2.740 1.00 94.25 76 GLY A CA 1
ATOM 615 C C . GLY A 1 76 ? -11.880 1.070 2.646 1.00 94.25 76 GLY A C 1
ATOM 616 O O . GLY A 1 76 ? -12.886 0.387 2.838 1.00 94.25 76 GLY A O 1
ATOM 617 N N . LEU A 1 77 ? -10.677 0.534 2.428 1.00 94.44 77 LEU A N 1
ATOM 618 C CA . LEU A 1 77 ? -10.415 -0.903 2.426 1.00 94.44 77 LEU A CA 1
ATOM 619 C C . LEU A 1 77 ? -10.749 -1.545 3.780 1.00 94.44 77 LEU A C 1
ATOM 621 O O . LEU A 1 77 ? -11.465 -2.544 3.821 1.00 94.44 77 LEU A O 1
ATOM 625 N N . ILE A 1 78 ? -10.264 -0.967 4.884 1.00 95.44 78 ILE A N 1
ATOM 626 C CA . ILE A 1 78 ? -10.524 -1.473 6.242 1.00 95.44 78 ILE A CA 1
ATOM 627 C C . ILE A 1 78 ? -12.029 -1.491 6.518 1.00 95.44 78 ILE A C 1
ATOM 629 O O . ILE A 1 78 ? -12.566 -2.521 6.928 1.00 95.44 78 ILE A O 1
ATOM 633 N N . ALA A 1 79 ? -12.718 -0.378 6.248 1.00 94.94 79 ALA A N 1
ATOM 634 C CA . ALA A 1 79 ? -14.157 -0.262 6.464 1.00 94.94 79 ALA A CA 1
ATOM 635 C C . ALA A 1 79 ? -14.932 -1.331 5.684 1.00 94.94 79 ALA A C 1
ATOM 637 O O . ALA A 1 79 ? -15.809 -1.992 6.238 1.00 94.94 79 ALA A O 1
ATOM 638 N N . ARG A 1 80 ? -14.557 -1.555 4.422 1.00 93.38 80 ARG A N 1
ATOM 639 C CA . ARG A 1 80 ? -15.161 -2.580 3.577 1.00 93.38 80 ARG A CA 1
ATOM 640 C C . ARG A 1 80 ? -14.922 -3.995 4.104 1.00 93.38 80 ARG A C 1
ATOM 642 O O . ARG A 1 80 ? -15.858 -4.789 4.173 1.00 93.38 80 ARG A O 1
ATOM 649 N N . ARG A 1 81 ? -13.688 -4.336 4.482 1.00 94.19 81 ARG A N 1
ATOM 650 C CA . ARG A 1 81 ? -13.374 -5.683 4.989 1.00 94.19 81 ARG A CA 1
ATOM 651 C C . ARG A 1 81 ? -14.128 -6.009 6.274 1.00 94.19 81 ARG A C 1
ATOM 653 O O . ARG A 1 81 ? -14.495 -7.159 6.489 1.00 94.19 81 ARG A O 1
ATOM 660 N N . ARG A 1 82 ? -14.426 -5.003 7.105 1.00 91.56 82 ARG A N 1
ATOM 661 C CA . ARG A 1 82 ? -15.278 -5.183 8.292 1.00 91.56 82 ARG A CA 1
ATOM 662 C C . ARG A 1 82 ? -16.727 -5.557 7.948 1.00 91.56 82 ARG A C 1
ATOM 664 O O . ARG A 1 82 ? -17.390 -6.134 8.805 1.00 91.56 82 ARG A O 1
ATOM 671 N N . THR A 1 83 ? -17.219 -5.240 6.747 1.00 93.00 83 THR A N 1
ATOM 672 C CA . THR A 1 83 ? -18.609 -5.509 6.334 1.00 93.00 83 THR A CA 1
ATOM 673 C C . THR A 1 83 ? -18.768 -6.706 5.398 1.00 93.00 83 THR A C 1
ATOM 675 O O . THR A 1 83 ? -19.781 -7.390 5.496 1.00 93.00 83 THR A O 1
ATOM 678 N N . ASP A 1 84 ? -17.806 -6.963 4.503 1.00 87.50 84 ASP A N 1
ATOM 679 C CA . ASP A 1 84 ? -17.916 -8.017 3.473 1.00 87.50 84 ASP A CA 1
ATOM 680 C C . ASP A 1 84 ? -17.806 -9.441 4.053 1.00 87.50 84 ASP A C 1
ATOM 682 O O . ASP A 1 84 ? -18.323 -10.386 3.463 1.00 87.50 84 ASP A O 1
ATOM 686 N N . GLY A 1 85 ? -17.142 -9.615 5.205 1.00 80.38 85 GLY A N 1
ATOM 687 C CA . GLY A 1 85 ? -16.973 -10.924 5.852 1.00 80.38 85 GLY A CA 1
ATOM 688 C C . GLY A 1 85 ? -16.118 -11.929 5.066 1.00 80.38 85 GLY A C 1
ATOM 689 O O . GLY A 1 85 ? -16.032 -13.089 5.465 1.00 80.38 85 GLY A O 1
ATOM 690 N N . GLU A 1 86 ? -15.490 -11.506 3.964 1.00 88.75 86 GLU A N 1
ATOM 691 C CA . GLU A 1 86 ? -14.532 -12.321 3.218 1.00 88.75 86 GLU A CA 1
ATOM 692 C C . GLU A 1 86 ? -13.286 -12.620 4.060 1.00 88.75 86 GLU A C 1
ATOM 694 O O . GLU A 1 86 ? -12.800 -11.779 4.821 1.00 88.75 86 GLU A O 1
ATOM 699 N N . GLU A 1 87 ? -12.733 -13.822 3.892 1.00 90.00 87 GLU A N 1
ATOM 700 C CA . GLU A 1 87 ? -11.464 -14.191 4.508 1.00 90.00 87 GLU A CA 1
ATOM 701 C C . GLU A 1 87 ? -10.288 -13.734 3.634 1.00 90.00 87 GLU A C 1
ATOM 703 O O . GLU A 1 87 ? -10.279 -13.879 2.405 1.00 90.00 87 GLU A O 1
ATOM 708 N N . HIS A 1 88 ? -9.278 -13.168 4.288 1.00 93.50 88 HIS A N 1
ATOM 709 C CA . HIS A 1 88 ? -8.085 -12.624 3.656 1.00 93.50 88 HIS A CA 1
ATOM 710 C C . HIS A 1 88 ? -6.839 -13.175 4.353 1.00 93.50 88 HIS A C 1
ATOM 712 O O . HIS A 1 88 ? -6.793 -13.284 5.576 1.00 93.50 88 HIS A O 1
ATOM 718 N N . PHE A 1 89 ? -5.813 -13.487 3.562 1.00 94.12 89 PHE A N 1
ATOM 719 C CA . PHE A 1 89 ? -4.539 -14.039 4.029 1.00 94.12 89 PHE A CA 1
ATOM 720 C C . PHE A 1 89 ? -3.400 -13.078 3.675 1.00 94.12 89 PHE A C 1
ATOM 722 O O . PHE A 1 89 ? -2.533 -13.386 2.861 1.00 94.12 89 PHE A O 1
ATOM 729 N N . ASP A 1 90 ? -3.459 -11.874 4.240 1.00 96.12 90 ASP A N 1
ATOM 730 C CA . ASP A 1 90 ? -2.509 -10.785 4.003 1.00 96.12 90 ASP A CA 1
ATOM 731 C C . ASP A 1 90 ? -2.229 -9.992 5.291 1.00 96.12 90 ASP A C 1
ATOM 733 O O . ASP A 1 90 ? -2.804 -10.264 6.352 1.00 96.12 90 ASP A O 1
ATOM 737 N N . PHE A 1 91 ? -1.309 -9.027 5.218 1.00 96.38 91 PHE A N 1
ATOM 738 C CA . PHE A 1 91 ? -0.885 -8.258 6.390 1.00 96.38 91 PHE A CA 1
ATOM 739 C C . PHE A 1 91 ? -2.027 -7.431 6.991 1.00 96.38 91 PHE A C 1
ATOM 741 O O . PHE A 1 91 ? -2.157 -7.365 8.211 1.00 96.38 91 PHE A O 1
ATOM 748 N N . VAL A 1 92 ? -2.900 -6.853 6.158 1.00 96.62 92 VAL A N 1
ATOM 749 C CA . VAL A 1 92 ? -4.070 -6.102 6.640 1.00 96.62 92 VAL A CA 1
ATOM 750 C C . VAL A 1 92 ? -4.989 -7.011 7.456 1.00 96.62 92 VAL A C 1
ATOM 752 O O . VAL A 1 92 ? -5.404 -6.639 8.552 1.00 96.62 92 VAL A O 1
ATOM 755 N N . ALA A 1 93 ? -5.270 -8.223 6.974 1.00 96.44 93 ALA A N 1
ATOM 756 C CA . ALA A 1 93 ? -6.069 -9.197 7.711 1.00 96.44 93 ALA A CA 1
ATOM 757 C C . ALA A 1 93 ? -5.398 -9.612 9.028 1.00 96.44 93 ALA A C 1
ATOM 759 O O . ALA A 1 93 ? -6.064 -9.710 10.060 1.00 96.44 93 ALA A O 1
ATOM 760 N N . MET A 1 94 ? -4.077 -9.807 9.012 1.00 96.38 94 MET A N 1
ATOM 761 C CA . MET A 1 94 ? -3.303 -10.110 10.214 1.00 96.38 94 MET A CA 1
ATOM 762 C C . MET A 1 94 ? -3.437 -8.997 11.264 1.00 96.38 94 MET A C 1
ATOM 764 O O . MET A 1 94 ? -3.736 -9.295 12.419 1.00 96.38 94 MET A O 1
ATOM 768 N N . LEU A 1 95 ? -3.289 -7.728 10.870 1.00 96.81 95 LEU A N 1
ATOM 769 C CA . LEU A 1 95 ? -3.432 -6.578 11.770 1.00 96.81 95 LEU A CA 1
ATOM 770 C C . LEU A 1 95 ? -4.872 -6.411 12.280 1.00 96.81 95 LEU A C 1
ATOM 772 O O . LEU A 1 95 ? -5.085 -6.192 13.469 1.00 96.81 95 LEU A O 1
ATOM 776 N N . MET A 1 96 ? -5.883 -6.585 11.423 1.00 95.69 96 MET A N 1
ATOM 777 C CA . MET A 1 96 ? -7.297 -6.527 11.835 1.00 95.69 96 MET A CA 1
ATOM 778 C C . MET A 1 96 ? -7.659 -7.617 12.863 1.00 95.69 96 MET A C 1
ATOM 780 O O . MET A 1 96 ? -8.518 -7.417 13.732 1.00 95.69 96 MET A O 1
ATOM 784 N N . ASN A 1 97 ? -6.995 -8.771 12.784 1.00 95.31 97 ASN A N 1
ATOM 785 C CA . ASN A 1 97 ? -7.164 -9.882 13.719 1.00 95.31 97 ASN A CA 1
ATOM 786 C C . ASN A 1 97 ? -6.265 -9.783 14.958 1.00 95.31 97 ASN A C 1
ATOM 788 O O . ASN A 1 97 ? -6.527 -10.471 15.946 1.00 95.31 97 ASN A O 1
ATOM 792 N N . ALA A 1 98 ? -5.251 -8.917 14.942 1.00 95.06 98 ALA A N 1
ATOM 793 C CA . ALA A 1 98 ? -4.381 -8.702 16.084 1.00 95.06 98 ALA A CA 1
ATOM 794 C C . ALA A 1 98 ? -5.173 -8.173 17.287 1.00 95.06 98 ALA A C 1
ATOM 796 O O . ALA A 1 98 ? -6.174 -7.454 17.160 1.00 95.06 98 ALA A O 1
ATOM 797 N N . ARG A 1 99 ? -4.732 -8.572 18.478 1.00 96.56 99 ARG A N 1
ATOM 798 C CA . ARG A 1 99 ? -5.274 -8.122 19.757 1.00 96.56 99 ARG A CA 1
ATOM 799 C C . ARG A 1 99 ? -4.121 -7.676 20.634 1.00 96.56 99 ARG A C 1
ATOM 801 O O . ARG A 1 99 ? -3.074 -8.326 20.653 1.00 96.56 99 ARG A O 1
ATOM 808 N N . ASP A 1 100 ? -4.333 -6.582 21.347 1.00 96.31 100 ASP A N 1
ATOM 809 C CA . ASP A 1 100 ? -3.400 -6.113 22.355 1.00 96.31 100 ASP A CA 1
ATOM 810 C C . ASP A 1 100 ? -3.214 -7.174 23.453 1.00 96.31 100 ASP A C 1
ATOM 812 O O . ASP A 1 100 ? -4.167 -7.839 23.867 1.00 96.31 100 ASP A O 1
ATOM 816 N N . LYS A 1 101 ? -1.973 -7.357 23.913 1.00 94.88 101 LYS A N 1
ATOM 817 C CA . LYS A 1 101 ? -1.618 -8.457 24.824 1.00 94.88 101 LYS A CA 1
ATOM 818 C C . LYS A 1 101 ? -2.093 -8.229 26.255 1.00 94.88 101 LYS A C 1
ATOM 820 O O . LYS A 1 101 ? -2.301 -9.204 26.971 1.00 94.88 101 LYS A O 1
ATOM 825 N N . GLU A 1 102 ? -2.226 -6.975 26.674 1.00 96.44 102 GLU A N 1
ATOM 826 C CA . GLU A 1 102 ? -2.583 -6.620 28.049 1.00 96.44 102 GLU A CA 1
ATOM 827 C C . GLU A 1 102 ? -4.096 -6.448 28.205 1.00 96.44 102 GLU A C 1
ATOM 829 O O . GLU A 1 102 ? -4.685 -6.895 29.188 1.00 96.44 102 GLU A O 1
ATOM 834 N N . THR A 1 103 ? -4.734 -5.830 27.214 1.00 96.50 103 THR A N 1
ATOM 835 C CA . THR A 1 103 ? -6.147 -5.435 27.251 1.00 96.50 103 THR A CA 1
ATOM 836 C C . THR A 1 103 ? -7.058 -6.341 26.425 1.00 96.50 103 THR A C 1
ATOM 838 O O . THR A 1 103 ? -8.271 -6.340 26.630 1.00 96.50 103 THR A O 1
ATOM 841 N N . GLY A 1 104 ? -6.510 -7.104 25.472 1.00 96.25 104 GLY A N 1
ATOM 842 C CA . GLY A 1 104 ? -7.289 -7.893 24.514 1.00 96.25 104 GLY A CA 1
ATOM 843 C C . GLY A 1 104 ? -8.047 -7.054 23.478 1.00 96.25 104 GLY A C 1
ATOM 844 O O . GLY A 1 104 ? -8.824 -7.612 22.701 1.00 96.25 104 GLY A O 1
ATOM 845 N N . ALA A 1 105 ? -7.855 -5.731 23.452 1.00 96.75 105 ALA A N 1
ATOM 846 C CA . ALA A 1 105 ? -8.539 -4.843 22.520 1.00 96.75 105 ALA A CA 1
ATOM 847 C C . ALA A 1 105 ? -8.049 -5.057 21.072 1.00 96.75 105 ALA A C 1
ATOM 849 O O . ALA A 1 105 ? -6.865 -5.331 20.856 1.00 96.75 105 ALA A O 1
ATOM 850 N N . PRO A 1 106 ? -8.928 -4.954 20.057 1.00 96.56 106 PRO A N 1
ATOM 851 C CA . PRO A 1 106 ? -8.497 -4.895 18.663 1.00 96.56 106 PRO A CA 1
ATOM 852 C C . PRO A 1 106 ? -7.843 -3.544 18.353 1.00 96.56 106 PRO A C 1
ATOM 854 O O . PRO A 1 106 ? -8.138 -2.548 19.013 1.00 96.56 106 PRO A O 1
ATOM 857 N N . MET A 1 107 ? -7.038 -3.492 17.290 1.00 96.12 107 MET A N 1
ATOM 858 C CA . MET A 1 107 ? -6.571 -2.213 16.748 1.00 96.12 107 MET A CA 1
ATOM 859 C C . MET A 1 107 ? -7.756 -1.373 16.252 1.00 96.12 107 MET A C 1
ATOM 861 O O . MET A 1 107 ? -8.656 -1.866 15.555 1.00 96.12 107 MET A O 1
ATOM 865 N N . SER A 1 108 ? -7.740 -0.090 16.598 1.00 95.81 108 SER A N 1
ATOM 866 C CA . SER A 1 108 ? -8.634 0.917 16.035 1.00 95.81 108 SER A CA 1
ATOM 867 C C . SER A 1 108 ? -8.325 1.160 14.557 1.00 95.81 108 SER A C 1
ATOM 869 O O . SER A 1 108 ? -7.219 0.908 14.081 1.00 95.81 108 SER A O 1
ATOM 871 N N . ASP A 1 109 ? -9.288 1.709 13.815 1.00 95.25 109 ASP A N 1
ATOM 872 C CA . ASP A 1 109 ? -9.078 2.030 12.397 1.00 95.25 109 ASP A CA 1
ATOM 873 C C . ASP A 1 109 ? -7.922 3.017 12.197 1.00 95.25 109 ASP A C 1
ATOM 875 O O . ASP A 1 109 ? -7.192 2.920 11.216 1.00 95.25 109 ASP A O 1
ATOM 879 N N . ARG A 1 110 ? -7.712 3.933 13.150 1.00 94.69 110 ARG A N 1
ATOM 880 C CA . ARG A 1 110 ? -6.579 4.856 13.106 1.00 94.69 110 ARG A CA 1
ATOM 881 C C . ARG A 1 110 ? -5.249 4.117 13.243 1.00 94.69 110 ARG A C 1
ATOM 883 O O . ARG A 1 110 ? -4.363 4.360 12.437 1.00 94.69 110 ARG A O 1
ATOM 890 N N . GLU A 1 111 ? -5.121 3.231 14.227 1.00 95.56 111 GLU A N 1
ATOM 891 C CA . GLU A 1 111 ? -3.892 2.452 14.429 1.00 95.56 111 GLU A CA 1
ATOM 892 C C . GLU A 1 111 ? -3.602 1.550 13.230 1.00 95.56 111 GLU A C 1
ATOM 894 O O . GLU A 1 111 ? -2.457 1.452 12.809 1.00 95.56 111 GLU A O 1
ATOM 899 N N . LEU A 1 112 ? -4.633 0.941 12.634 1.00 96.19 112 LEU A N 1
ATOM 900 C CA . LEU A 1 112 ? -4.480 0.148 11.414 1.00 96.19 112 LEU A CA 1
ATOM 901 C C . LEU A 1 112 ? -3.945 0.992 10.253 1.00 96.19 112 LEU A C 1
ATOM 903 O O . LEU A 1 112 ? -3.017 0.572 9.568 1.00 96.19 112 LEU A O 1
ATOM 907 N N . ILE A 1 113 ? -4.522 2.176 10.022 1.00 95.00 113 ILE A N 1
ATOM 908 C CA . ILE A 1 113 ? -4.059 3.079 8.962 1.00 95.00 113 ILE A CA 1
ATOM 909 C C . ILE A 1 113 ? -2.625 3.528 9.240 1.00 95.00 113 ILE A C 1
ATOM 911 O O . ILE A 1 113 ? -1.807 3.481 8.329 1.00 95.00 113 ILE A O 1
ATOM 915 N N . ASP A 1 114 ? -2.322 3.948 10.468 1.00 94.12 114 ASP A N 1
ATOM 916 C CA . ASP A 1 114 ? -0.993 4.435 10.842 1.00 94.12 114 ASP A CA 1
ATOM 917 C C . ASP A 1 114 ? 0.067 3.324 10.660 1.00 94.12 114 ASP A C 1
ATOM 919 O O . ASP A 1 114 ? 1.109 3.578 10.058 1.00 94.12 114 ASP A O 1
ATOM 923 N N . GLU A 1 115 ? -0.223 2.079 11.058 1.00 94.56 115 GLU A N 1
ATOM 924 C CA . GLU A 1 115 ? 0.694 0.937 10.899 1.00 94.56 115 GLU A CA 1
ATOM 925 C C . GLU A 1 115 ? 0.919 0.555 9.426 1.00 94.56 115 GLU A C 1
ATOM 927 O O . GLU A 1 115 ? 2.034 0.244 9.021 1.00 94.56 115 GLU A O 1
ATOM 932 N N . ILE A 1 116 ? -0.125 0.607 8.592 1.00 92.88 116 ILE A N 1
ATOM 933 C CA . ILE A 1 116 ? -0.012 0.303 7.154 1.00 92.88 116 ILE A CA 1
ATOM 934 C C . ILE A 1 116 ? 0.734 1.413 6.398 1.00 92.88 116 ILE A C 1
ATOM 936 O O . ILE A 1 116 ? 1.387 1.146 5.390 1.00 92.88 116 ILE A O 1
ATOM 940 N N . MET A 1 117 ? 0.583 2.664 6.835 1.00 89.69 117 MET A N 1
ATOM 941 C CA . MET A 1 117 ? 1.107 3.849 6.150 1.00 89.69 117 MET A CA 1
ATOM 942 C C . MET A 1 117 ? 2.504 4.275 6.623 1.00 89.69 117 MET A C 1
ATOM 944 O O . MET A 1 117 ? 2.995 5.295 6.136 1.00 89.69 117 MET A O 1
ATOM 948 N N . THR A 1 118 ? 3.119 3.558 7.564 1.00 85.75 118 THR A N 1
ATOM 949 C CA . THR A 1 118 ? 4.470 3.856 8.072 1.00 85.75 118 THR A CA 1
ATOM 950 C C . THR A 1 118 ? 5.548 3.403 7.091 1.00 85.75 118 THR A C 1
ATOM 952 O O . THR A 1 118 ? 6.462 4.219 6.820 1.00 85.75 118 THR A O 1
#

Radius of gyration: 17.35 Å; chains: 1; bounding box: 39×34×57 Å

Foldseek 3Di:
DVVVVVVCVVVVHDDPCVLVVLVVVVVVQCCQAQPPCQVVLQVVVVGRLCVLVVPPPDPDPVSVVSLVVVLVVLLVSLVVCVPPVDDDDHNLNVQQPDADPPPRHHDDSVRSSVVSSD